Protein AF-A0A645JJC9-F1 (afdb_monomer_lite)

Radius of gyration: 18.52 Å; chains: 1; bounding box: 47×33×50 Å

Sequence (149 aa):
MDKIHGGILTLSLKGGEIHDISFEISNNKTNLSFDINDFGEIIVNIKTNTDVILSEFKQEIDMSDTKQIKALEDAAAAMLEQNIESVIKKVEMEYNSDIFGFGNMIYKKNPKLWAQLSPKWDMLFPALQVEVESKVTIINSVMIETRGE

pLDDT: mean 82.68, std 16.42, range [33.97, 97.81]

Organism: NCBI:txid1076179

Secondary structure (DSSP, 8-state):
-------EEEE-SSSSS---EEEEEEEEEEEEEEEE-TTS-EEEEEEEEEEEEEEEESS---TT-HHHHHHHHHHHHHHHHHHHHHHHHHHHHHT---TT-HHHHHHHH-HHHHHHHGGGHHHHGGG-EEEEEEEEEEPPTHHHHTT--

Structure (mmCIF, N/CA/C/O backbone):
data_AF-A0A645JJC9-F1
#
_entry.id   AF-A0A645JJC9-F1
#
loop_
_atom_site.group_PDB
_atom_site.id
_atom_site.type_symbol
_atom_site.label_atom_id
_atom_site.label_alt_id
_atom_site.label_comp_id
_atom_site.label_asym_id
_atom_site.label_entity_id
_atom_site.label_seq_id
_atom_site.pdbx_PDB_ins_code
_atom_site.Cartn_x
_atom_site.Cartn_y
_atom_site.Cartn_z
_atom_site.occupancy
_atom_site.B_iso_or_equiv
_atom_site.auth_seq_id
_atom_site.auth_comp_id
_atom_site.auth_asym_id
_atom_site.auth_atom_id
_atom_site.pdbx_PDB_model_num
ATOM 1 N N . MET A 1 1 ? 0.637 -9.189 8.200 1.00 51.38 1 MET A N 1
ATOM 2 C CA . MET A 1 1 ? 0.398 -9.126 6.752 1.00 51.38 1 MET A CA 1
ATOM 3 C C . MET A 1 1 ? 1.732 -8.950 6.018 1.00 51.38 1 MET A C 1
ATOM 5 O O . MET A 1 1 ? 1.867 -8.082 5.179 1.00 51.38 1 MET A O 1
ATOM 9 N N . ASP A 1 2 ? 2.734 -9.760 6.372 1.00 44.25 2 ASP A N 1
ATOM 10 C CA . ASP A 1 2 ? 4.125 -9.589 5.917 1.00 44.25 2 ASP A CA 1
ATOM 11 C C . ASP A 1 2 ? 4.686 -10.978 5.592 1.00 44.25 2 ASP A C 1
ATOM 13 O O . ASP A 1 2 ? 5.506 -11.536 6.317 1.00 44.25 2 ASP A O 1
ATOM 17 N N . LYS A 1 3 ? 4.045 -11.652 4.630 1.00 50.41 3 LYS A N 1
ATOM 18 C CA . LYS A 1 3 ? 4.359 -13.046 4.285 1.00 50.41 3 LYS A CA 1
ATOM 19 C C . LYS A 1 3 ? 4.269 -13.325 2.785 1.00 50.41 3 LYS A C 1
ATOM 21 O O . LYS A 1 3 ? 3.867 -14.419 2.403 1.00 50.41 3 LYS A O 1
ATOM 26 N N . ILE A 1 4 ? 4.668 -12.376 1.941 1.00 56.16 4 ILE A N 1
ATOM 27 C CA . ILE A 1 4 ? 4.993 -12.703 0.549 1.00 56.16 4 ILE A CA 1
ATOM 28 C C . ILE A 1 4 ? 6.471 -13.094 0.531 1.00 56.16 4 ILE A C 1
ATOM 30 O O . ILE A 1 4 ? 7.343 -12.243 0.648 1.00 56.16 4 ILE A O 1
ATOM 34 N N . HIS A 1 5 ? 6.733 -14.399 0.450 1.00 48.81 5 HIS A N 1
ATOM 35 C CA . HIS A 1 5 ? 8.089 -14.962 0.351 1.00 48.81 5 HIS A CA 1
ATOM 36 C C . HIS A 1 5 ? 8.452 -15.327 -1.101 1.00 48.81 5 HIS A C 1
ATOM 38 O O . HIS A 1 5 ? 9.483 -15.943 -1.337 1.00 48.81 5 HIS A O 1
ATOM 44 N N . GLY A 1 6 ? 7.573 -14.999 -2.054 1.00 59.38 6 GLY A N 1
ATOM 45 C CA . GLY A 1 6 ? 7.694 -15.317 -3.473 1.00 59.38 6 GLY A CA 1
ATOM 46 C C . GLY A 1 6 ? 6.376 -15.069 -4.211 1.00 59.38 6 GLY A C 1
ATOM 47 O O . GLY A 1 6 ? 5.323 -14.915 -3.587 1.00 59.38 6 GLY A O 1
ATOM 48 N N . GLY A 1 7 ? 6.435 -15.012 -5.539 1.00 72.56 7 GLY A N 1
ATOM 49 C CA . GLY A 1 7 ? 5.292 -14.750 -6.416 1.00 72.56 7 GLY A CA 1
ATOM 50 C C . GLY A 1 7 ? 5.738 -14.090 -7.717 1.00 72.56 7 GLY A C 1
ATOM 51 O O . GLY A 1 7 ? 6.820 -13.512 -7.769 1.00 72.56 7 GLY A O 1
ATOM 52 N N . ILE A 1 8 ? 4.917 -14.182 -8.762 1.00 72.75 8 ILE A N 1
ATOM 53 C CA . ILE A 1 8 ? 5.198 -13.538 -10.049 1.00 72.75 8 ILE A CA 1
ATOM 54 C C . ILE A 1 8 ? 4.308 -12.304 -10.178 1.00 72.75 8 ILE A C 1
ATOM 56 O O . ILE A 1 8 ? 3.081 -12.407 -10.165 1.00 72.75 8 ILE A O 1
ATOM 60 N N . LEU A 1 9 ? 4.934 -11.143 -10.315 1.00 76.38 9 LEU A N 1
ATOM 61 C CA . LEU A 1 9 ? 4.296 -9.890 -10.684 1.00 76.38 9 LEU A CA 1
ATOM 62 C C . LEU A 1 9 ? 4.403 -9.735 -12.206 1.00 76.38 9 LEU A C 1
ATOM 64 O O . LEU A 1 9 ? 5.496 -9.778 -12.761 1.00 76.38 9 LEU A O 1
ATOM 68 N N . THR A 1 10 ? 3.281 -9.574 -12.902 1.00 73.94 10 THR A N 1
ATOM 69 C CA . THR A 1 10 ? 3.262 -9.473 -14.369 1.00 73.94 10 THR A CA 1
ATOM 70 C C . THR A 1 10 ? 2.831 -8.082 -14.805 1.00 73.94 10 THR A C 1
ATOM 72 O O . THR A 1 10 ? 1.812 -7.580 -14.347 1.00 73.94 10 THR A O 1
ATOM 75 N N . LEU A 1 11 ? 3.608 -7.451 -15.686 1.00 72.69 11 LEU A N 1
ATOM 76 C CA . LEU A 1 11 ? 3.341 -6.106 -16.196 1.00 72.69 11 LEU A CA 1
ATOM 77 C C . LEU A 1 11 ? 2.925 -6.177 -17.671 1.00 72.69 11 LEU A C 1
ATOM 79 O O . LEU A 1 11 ? 3.593 -6.819 -18.485 1.00 72.69 11 LEU A O 1
ATOM 83 N N . SER A 1 12 ? 1.850 -5.469 -18.022 1.00 67.81 12 SER A N 1
ATOM 84 C CA . SER A 1 12 ? 1.400 -5.299 -19.411 1.00 67.81 12 SER A CA 1
ATOM 85 C C . SER A 1 12 ? 1.690 -3.869 -19.881 1.00 67.81 12 SER A C 1
ATOM 87 O O . SER A 1 12 ? 1.144 -2.916 -19.332 1.00 67.81 12 SER A O 1
ATOM 89 N N . LEU A 1 13 ? 2.555 -3.699 -20.889 1.00 59.56 13 LEU A N 1
ATOM 90 C CA . LEU A 1 13 ? 3.035 -2.378 -21.344 1.00 59.56 13 LEU A CA 1
ATOM 91 C C . LEU A 1 13 ? 2.171 -1.716 -22.434 1.00 59.56 13 LEU A C 1
ATOM 93 O O . LEU A 1 13 ? 2.398 -0.560 -22.793 1.00 59.56 13 LEU A O 1
ATOM 97 N N . LYS A 1 14 ? 1.171 -2.415 -22.975 1.00 52.38 14 LYS A N 1
ATOM 98 C CA . LYS A 1 14 ? 0.187 -1.875 -23.927 1.00 52.38 14 LYS A CA 1
ATOM 99 C C . LYS A 1 14 ? -1.191 -2.374 -23.514 1.00 52.38 14 LYS A C 1
ATOM 101 O O . LYS A 1 14 ? -1.292 -3.492 -23.034 1.00 52.38 14 LYS A O 1
ATOM 106 N N . GLY A 1 15 ? -2.233 -1.557 -23.687 1.00 46.53 15 GLY A N 1
ATOM 107 C CA . GLY A 1 15 ? -3.621 -1.834 -23.272 1.00 46.53 15 GLY A CA 1
ATOM 108 C C . GLY A 1 15 ? -4.319 -2.994 -24.003 1.00 46.53 15 GLY A C 1
ATOM 109 O O . GLY A 1 15 ? -5.420 -2.821 -24.513 1.00 46.53 15 GLY A O 1
ATOM 110 N N . GLY A 1 16 ? -3.678 -4.158 -24.079 1.00 40.50 16 GLY A N 1
ATOM 111 C CA . GLY A 1 16 ? -4.158 -5.414 -24.640 1.00 40.50 16 GLY A CA 1
ATOM 112 C C . GLY A 1 16 ? -3.333 -6.579 -24.080 1.00 40.50 16 GLY A C 1
ATOM 113 O O . GLY A 1 16 ? -2.150 -6.411 -23.800 1.00 40.50 16 GLY A O 1
ATOM 114 N N . GLU A 1 17 ? -3.986 -7.729 -23.896 1.00 47.53 17 GLU A N 1
ATOM 115 C CA . GLU A 1 17 ? -3.570 -8.921 -23.132 1.00 47.53 17 GLU A CA 1
ATOM 116 C C . GLU A 1 17 ? -2.238 -9.580 -23.543 1.00 47.53 17 GLU A C 1
ATOM 118 O O . GLU A 1 17 ? -2.196 -10.719 -24.012 1.00 47.53 17 GLU A O 1
ATOM 123 N N . ILE A 1 18 ? -1.114 -8.903 -23.317 1.00 48.62 18 ILE A N 1
ATOM 124 C CA . ILE A 1 18 ? 0.200 -9.535 -23.345 1.00 48.62 18 ILE A CA 1
ATOM 125 C C . ILE A 1 18 ? 0.995 -9.069 -22.124 1.00 48.62 18 ILE A C 1
ATOM 127 O O . ILE A 1 18 ? 1.446 -7.926 -22.050 1.00 48.62 18 ILE A O 1
ATOM 131 N N . HIS A 1 19 ? 1.171 -9.989 -21.170 1.00 56.91 19 HIS A N 1
ATOM 132 C CA . HIS A 1 19 ? 2.157 -9.877 -20.097 1.00 56.91 19 HIS A CA 1
ATOM 133 C C . HIS A 1 19 ? 3.547 -9.936 -20.741 1.00 56.91 19 HIS A C 1
ATOM 135 O O . HIS A 1 19 ? 4.103 -11.012 -20.951 1.00 56.91 19 HIS A O 1
ATOM 141 N N . ASP A 1 20 ? 4.059 -8.783 -21.166 1.00 70.12 20 ASP A N 1
ATOM 142 C CA . ASP A 1 20 ? 5.349 -8.705 -21.850 1.00 70.12 20 ASP A CA 1
ATOM 143 C C . ASP A 1 20 ? 6.510 -8.870 -20.872 1.00 70.12 20 ASP A C 1
ATOM 145 O O . ASP A 1 20 ? 7.595 -9.235 -21.316 1.00 70.12 20 ASP A O 1
ATOM 149 N N . ILE A 1 21 ? 6.275 -8.615 -19.575 1.00 79.12 21 ILE A N 1
ATOM 150 C CA . ILE A 1 21 ? 7.286 -8.666 -18.516 1.00 79.12 21 ILE A CA 1
ATOM 151 C C . ILE A 1 21 ? 6.775 -9.467 -17.324 1.00 79.12 21 ILE A C 1
ATOM 153 O O . ILE A 1 21 ? 5.705 -9.168 -16.783 1.00 79.12 21 ILE A O 1
ATOM 157 N N . SER A 1 22 ? 7.575 -10.423 -16.862 1.00 83.88 22 SER A N 1
ATOM 158 C CA . SER A 1 22 ? 7.365 -11.085 -15.578 1.00 83.88 22 SER A CA 1
ATOM 159 C C . SER A 1 22 ? 8.503 -10.781 -14.610 1.00 83.88 22 SER A C 1
ATOM 161 O O . SER A 1 22 ? 9.683 -10.920 -14.941 1.00 83.88 22 SER A O 1
ATOM 163 N N . PHE A 1 23 ? 8.124 -10.435 -13.390 1.00 87.00 23 PHE A N 1
ATOM 164 C CA . PHE A 1 23 ? 9.001 -10.159 -12.270 1.00 87.00 23 PHE A CA 1
ATOM 165 C C . PHE A 1 23 ? 8.795 -11.215 -11.185 1.00 87.00 23 PHE A C 1
ATOM 167 O O . PHE A 1 23 ? 7.683 -11.382 -10.689 1.00 87.00 23 PHE A O 1
ATOM 174 N N . GLU A 1 24 ? 9.850 -11.904 -10.777 1.00 88.19 24 GLU A N 1
ATOM 175 C CA . GLU A 1 24 ? 9.822 -12.764 -9.596 1.00 88.19 24 GLU A CA 1
ATOM 176 C C . GLU A 1 24 ? 10.091 -11.930 -8.341 1.00 88.19 24 GLU A C 1
ATOM 178 O O . GLU A 1 24 ? 11.090 -11.218 -8.253 1.00 88.19 24 GLU A O 1
ATOM 183 N N . ILE A 1 25 ? 9.200 -12.002 -7.353 1.00 89.44 25 ILE A N 1
ATOM 184 C CA . ILE A 1 25 ? 9.373 -11.316 -6.072 1.00 89.44 25 ILE A CA 1
ATOM 185 C C . ILE A 1 25 ? 10.448 -12.045 -5.270 1.00 89.44 25 ILE A C 1
ATOM 187 O O . ILE A 1 25 ? 10.242 -13.176 -4.835 1.00 89.44 25 ILE A O 1
ATOM 191 N N . SER A 1 26 ? 11.567 -11.367 -5.028 1.00 89.69 26 SER A N 1
ATOM 192 C CA . SER A 1 26 ? 12.653 -11.875 -4.187 1.00 89.69 26 SER A CA 1
ATOM 193 C C . SER A 1 26 ? 12.424 -11.537 -2.716 1.00 89.69 26 SER A C 1
ATOM 195 O O . SER A 1 26 ? 12.672 -12.355 -1.832 1.00 89.69 26 SER A O 1
ATOM 197 N N . ASN A 1 27 ? 11.931 -10.330 -2.440 1.00 90.12 27 ASN A N 1
ATOM 198 C CA . ASN A 1 27 ? 11.682 -9.863 -1.085 1.00 90.12 27 ASN A CA 1
ATOM 199 C C . ASN A 1 27 ? 10.553 -8.830 -1.088 1.00 90.12 27 ASN A C 1
ATOM 201 O O . ASN A 1 27 ? 10.430 -8.022 -2.004 1.00 90.12 27 ASN A O 1
ATOM 205 N N . ASN A 1 28 ? 9.735 -8.834 -0.042 1.00 90.00 28 ASN A N 1
ATOM 206 C CA . ASN A 1 28 ? 8.700 -7.834 0.163 1.00 90.00 28 ASN A CA 1
ATOM 207 C C . ASN A 1 28 ? 8.636 -7.472 1.645 1.00 90.00 28 ASN A C 1
ATOM 209 O O . ASN A 1 28 ? 8.654 -8.345 2.511 1.00 90.00 28 ASN A O 1
ATOM 213 N N . LYS A 1 29 ? 8.556 -6.173 1.922 1.00 92.44 29 LYS A N 1
ATOM 214 C CA . LYS A 1 29 ? 8.271 -5.640 3.251 1.00 92.44 29 LYS A CA 1
ATOM 215 C C . LYS A 1 29 ? 7.059 -4.739 3.174 1.00 92.44 29 LYS A C 1
ATOM 217 O O . LYS A 1 29 ? 7.068 -3.760 2.426 1.00 92.44 29 LYS A O 1
ATOM 222 N N . THR A 1 30 ? 6.063 -5.032 3.998 1.00 91.81 30 THR A N 1
ATOM 223 C CA . THR A 1 30 ? 4.857 -4.216 4.121 1.00 91.81 30 THR A CA 1
ATOM 224 C C . THR A 1 30 ? 4.805 -3.552 5.491 1.00 91.81 30 THR A C 1
ATOM 226 O O . THR A 1 30 ? 4.825 -4.212 6.529 1.00 91.81 30 THR A O 1
ATOM 229 N N . ASN A 1 31 ? 4.711 -2.224 5.504 1.00 93.06 31 ASN A N 1
ATOM 230 C CA . ASN A 1 31 ? 4.515 -1.435 6.712 1.00 93.06 31 ASN A CA 1
ATOM 231 C C . ASN A 1 31 ? 3.087 -0.894 6.751 1.00 93.06 31 ASN A C 1
ATOM 233 O O . ASN A 1 31 ? 2.640 -0.234 5.815 1.00 93.06 31 ASN A O 1
ATOM 237 N N . LEU A 1 32 ? 2.402 -1.164 7.860 1.00 93.81 32 LEU A N 1
ATOM 238 C CA . LEU A 1 32 ? 1.076 -0.643 8.150 1.00 93.81 32 LEU A CA 1
ATOM 239 C C . LEU A 1 32 ? 1.183 0.429 9.239 1.00 93.81 32 LEU A C 1
ATOM 241 O O . LEU A 1 32 ? 1.694 0.199 10.348 1.00 93.81 32 LEU A O 1
ATOM 245 N N . SER A 1 33 ? 0.662 1.612 8.941 1.00 95.56 33 SER A N 1
ATOM 246 C CA . SER A 1 33 ? 0.486 2.686 9.912 1.00 95.56 33 SER A CA 1
ATOM 247 C C . SER A 1 33 ? -0.878 3.338 9.774 1.00 95.56 33 SER A C 1
ATOM 249 O O . SER A 1 33 ? -1.663 3.009 8.894 1.00 95.56 33 SER A O 1
ATOM 251 N N . PHE A 1 34 ? -1.183 4.238 10.697 1.00 96.94 34 PHE A N 1
ATOM 252 C CA . PHE A 1 34 ? -2.319 5.124 10.558 1.00 96.94 34 PHE A CA 1
ATOM 253 C C . PHE A 1 34 ? -1.936 6.491 11.097 1.00 96.94 34 PHE A C 1
ATOM 255 O O . PHE A 1 34 ? -1.115 6.574 12.017 1.00 96.94 34 PHE A O 1
ATOM 262 N N . ASP A 1 35 ? -2.577 7.503 10.544 1.00 95.62 35 ASP A N 1
ATOM 263 C CA . ASP A 1 35 ? -2.556 8.875 11.018 1.00 95.62 35 ASP A CA 1
ATOM 264 C C . ASP A 1 35 ? -3.991 9.325 11.307 1.00 95.62 35 ASP A C 1
ATOM 266 O O . ASP A 1 35 ? -4.963 8.633 10.987 1.00 95.62 35 ASP A O 1
ATOM 270 N N . ILE A 1 36 ? -4.119 10.468 11.973 1.00 92.75 36 ILE A N 1
ATOM 271 C CA . ILE A 1 36 ? -5.402 11.126 12.209 1.00 92.75 36 ILE A CA 1
ATOM 272 C C . ILE A 1 36 ? -5.314 12.487 11.532 1.00 92.75 36 ILE A C 1
ATOM 274 O O . ILE A 1 36 ? -4.399 13.252 11.840 1.00 92.75 36 ILE A O 1
ATOM 278 N N . ASN A 1 37 ? -6.224 12.768 10.602 1.00 90.44 37 ASN A N 1
ATOM 279 C CA . ASN A 1 37 ? -6.250 14.049 9.902 1.00 90.44 37 ASN A CA 1
ATOM 280 C C . ASN A 1 37 ? -6.793 15.178 10.801 1.00 90.44 37 ASN A C 1
ATOM 282 O O . ASN A 1 37 ? -7.272 14.942 11.914 1.00 90.44 37 ASN A O 1
ATOM 286 N N . ASP A 1 38 ? -6.764 16.414 10.301 1.00 90.31 38 ASP A N 1
ATOM 287 C CA . ASP A 1 38 ? -7.234 17.596 11.041 1.00 90.31 38 ASP A CA 1
ATOM 288 C C . ASP A 1 38 ? -8.726 17.532 11.432 1.00 90.31 38 ASP A C 1
ATOM 290 O O . ASP A 1 38 ? -9.165 18.244 12.336 1.00 90.31 38 ASP A O 1
ATOM 294 N N . PHE A 1 39 ? -9.509 16.659 10.789 1.00 90.06 39 PHE A N 1
ATOM 295 C CA . PHE A 1 39 ? -10.929 16.428 11.068 1.00 90.06 39 PHE A CA 1
ATOM 296 C C . PHE A 1 39 ? -11.175 15.292 12.075 1.00 90.06 39 PHE A C 1
ATOM 298 O O . PHE A 1 39 ? -12.322 15.023 12.436 1.00 90.06 39 PHE A O 1
ATOM 305 N N . GLY A 1 40 ? -10.118 14.643 12.575 1.00 86.69 40 GLY A N 1
ATOM 306 C CA . GLY A 1 40 ? -10.219 13.527 13.515 1.00 86.69 40 GLY A CA 1
ATOM 307 C C . GLY A 1 40 ? -10.501 12.174 12.855 1.00 86.69 40 GLY A C 1
ATOM 308 O O . GLY A 1 40 ? -10.823 11.212 13.557 1.00 86.69 40 GLY A O 1
ATOM 309 N N . GLU A 1 41 ? -10.393 12.083 11.530 1.00 90.25 41 GLU A N 1
ATOM 310 C CA . GLU A 1 41 ? -10.620 10.855 10.771 1.00 90.25 41 GLU A CA 1
ATOM 311 C C . GLU A 1 41 ? -9.328 10.049 10.652 1.00 90.25 41 GLU A C 1
ATOM 313 O O . GLU A 1 41 ? -8.228 10.598 10.583 1.00 90.25 41 GLU A O 1
ATOM 318 N N . ILE A 1 42 ? -9.466 8.725 10.638 1.00 93.81 42 ILE A N 1
ATOM 319 C CA . ILE A 1 42 ? -8.332 7.805 10.574 1.00 93.81 42 ILE A CA 1
ATOM 320 C C . ILE A 1 42 ? -7.974 7.571 9.115 1.00 93.81 42 ILE A C 1
ATOM 322 O O . ILE A 1 42 ? -8.815 7.116 8.341 1.00 93.81 42 ILE A O 1
ATOM 326 N N . ILE A 1 43 ? -6.709 7.811 8.786 1.00 96.12 43 ILE A N 1
ATOM 327 C CA . ILE A 1 43 ? -6.119 7.467 7.494 1.00 96.12 43 ILE A CA 1
ATOM 328 C C . ILE A 1 43 ? -5.198 6.277 7.721 1.00 96.12 43 ILE A C 1
ATOM 330 O O . ILE A 1 43 ? -4.226 6.372 8.471 1.00 96.12 43 ILE A O 1
ATOM 334 N N . VAL A 1 44 ? -5.510 5.138 7.111 1.00 96.38 44 VAL A N 1
ATOM 335 C CA . VAL A 1 44 ? -4.632 3.966 7.116 1.00 96.38 44 VAL A CA 1
ATOM 336 C C . VAL A 1 44 ? -3.613 4.126 5.998 1.00 96.38 44 VAL A C 1
ATOM 338 O O . VAL A 1 44 ? -3.972 4.386 4.860 1.00 96.38 44 VAL A O 1
ATOM 341 N N . ASN A 1 45 ? -2.342 3.918 6.317 1.00 97.44 45 ASN A N 1
ATOM 342 C CA . ASN A 1 45 ? -1.248 3.981 5.363 1.00 97.44 45 ASN A CA 1
ATOM 343 C C . ASN A 1 45 ? -0.653 2.588 5.170 1.00 97.44 45 ASN A C 1
ATOM 345 O O . ASN A 1 45 ? -0.251 1.932 6.141 1.00 97.44 45 ASN A O 1
ATOM 349 N N . ILE A 1 46 ? -0.539 2.167 3.916 1.00 96.31 46 ILE A N 1
ATOM 350 C CA . ILE A 1 46 ? 0.087 0.913 3.512 1.00 96.31 46 ILE A CA 1
ATOM 351 C C . ILE A 1 46 ? 1.294 1.253 2.656 1.00 96.31 46 ILE A C 1
ATOM 353 O O . ILE A 1 46 ? 1.151 1.762 1.550 1.00 96.31 46 ILE A O 1
ATOM 357 N N . LYS A 1 47 ? 2.490 0.946 3.160 1.00 96.94 47 LYS A N 1
ATOM 358 C CA . LYS A 1 47 ? 3.731 1.142 2.409 1.00 96.94 47 LYS A CA 1
ATOM 359 C C . LYS A 1 47 ? 4.364 -0.190 2.068 1.00 96.94 47 LYS A C 1
ATOM 361 O O . LYS A 1 47 ? 4.689 -0.955 2.980 1.00 96.94 47 LYS A O 1
ATOM 366 N N . THR A 1 48 ? 4.583 -0.451 0.786 1.00 95.69 48 THR A N 1
ATOM 367 C CA . THR A 1 48 ? 5.269 -1.664 0.330 1.00 95.69 48 THR A CA 1
ATOM 368 C C . THR A 1 48 ? 6.648 -1.335 -0.230 1.00 95.69 48 THR A C 1
ATOM 370 O O . THR A 1 48 ? 6.837 -0.350 -0.936 1.00 95.69 48 THR A O 1
ATOM 373 N N . ASN A 1 49 ? 7.635 -2.165 0.101 1.00 95.75 49 ASN A N 1
ATOM 374 C CA . ASN A 1 49 ? 8.937 -2.180 -0.558 1.00 95.75 49 ASN A CA 1
ATOM 375 C C . ASN A 1 49 ? 9.165 -3.587 -1.101 1.00 95.75 49 ASN A C 1
ATOM 377 O O . ASN A 1 49 ? 9.277 -4.530 -0.314 1.00 95.75 49 ASN A O 1
ATOM 381 N N . THR A 1 50 ? 9.211 -3.718 -2.422 1.00 93.69 50 THR A N 1
ATOM 382 C CA . THR A 1 50 ? 9.291 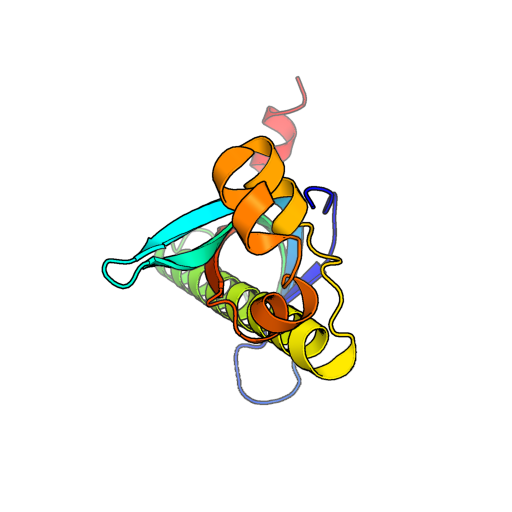-5.005 -3.115 1.00 93.69 50 THR A CA 1
ATOM 383 C C . THR A 1 50 ? 10.536 -5.050 -3.986 1.00 93.69 50 THR A C 1
ATOM 385 O O . THR A 1 50 ? 10.689 -4.239 -4.896 1.00 93.69 50 THR A O 1
ATOM 388 N N . ASP A 1 51 ? 11.406 -6.014 -3.721 1.00 93.12 51 ASP A N 1
ATOM 389 C CA . ASP A 1 51 ? 12.553 -6.317 -4.566 1.00 93.12 51 ASP A CA 1
ATOM 390 C C . ASP A 1 51 ? 12.154 -7.430 -5.539 1.00 93.12 51 ASP A C 1
ATOM 392 O O . ASP A 1 51 ? 11.626 -8.470 -5.124 1.00 93.12 51 ASP A O 1
ATOM 396 N N . VAL A 1 52 ? 12.407 -7.215 -6.828 1.00 91.06 52 VAL A N 1
ATOM 397 C CA . VAL A 1 52 ? 12.029 -8.151 -7.888 1.00 91.06 52 VAL A CA 1
ATOM 398 C C . VAL A 1 52 ? 13.186 -8.490 -8.816 1.00 91.06 52 VAL A C 1
ATOM 400 O O . VAL A 1 52 ? 14.075 -7.675 -9.044 1.00 91.06 52 VAL A O 1
ATOM 403 N N . ILE A 1 53 ? 13.144 -9.684 -9.391 1.00 88.50 53 ILE A N 1
ATOM 404 C CA . ILE A 1 53 ? 14.072 -10.160 -10.415 1.00 88.50 53 ILE A CA 1
ATOM 405 C C . ILE A 1 53 ? 13.317 -10.192 -11.736 1.00 88.50 53 ILE A C 1
ATOM 407 O O . ILE A 1 53 ? 12.204 -10.707 -11.807 1.00 88.50 53 ILE A O 1
ATOM 411 N N . LEU A 1 54 ? 13.915 -9.652 -12.792 1.00 84.06 54 LEU A N 1
ATOM 412 C CA . LEU A 1 54 ? 13.369 -9.780 -14.138 1.00 84.06 54 LEU A CA 1
ATOM 413 C C . LEU A 1 54 ? 13.532 -11.234 -14.618 1.00 84.06 54 LEU A C 1
ATOM 415 O O . LEU A 1 54 ? 14.663 -11.693 -14.768 1.00 84.06 54 LEU A O 1
ATOM 419 N N . SER A 1 55 ? 12.425 -11.948 -14.846 1.00 71.56 55 SER A N 1
ATOM 420 C CA . SER A 1 55 ? 12.450 -13.375 -15.219 1.00 71.56 55 SER A CA 1
ATOM 421 C C . SER A 1 55 ? 12.275 -13.593 -16.724 1.00 71.56 55 SER A C 1
ATOM 423 O O . SER A 1 55 ? 13.098 -14.259 -17.345 1.00 71.56 55 SER A O 1
ATOM 425 N N . GLU A 1 56 ? 11.235 -13.012 -17.330 1.00 65.81 56 GLU A N 1
ATOM 426 C CA . GLU A 1 56 ? 10.941 -13.135 -18.763 1.00 65.81 56 GLU A CA 1
ATOM 427 C C . GLU A 1 56 ? 10.590 -11.766 -19.346 1.00 65.81 56 GLU A C 1
ATOM 429 O O . GLU A 1 56 ? 9.827 -10.994 -18.756 1.00 65.81 56 GLU A O 1
ATOM 434 N N . PHE A 1 57 ? 11.142 -11.474 -20.524 1.00 69.94 57 PHE A N 1
ATOM 435 C CA . PHE A 1 57 ? 10.786 -10.306 -21.319 1.00 69.94 57 PHE A CA 1
ATOM 436 C C . PHE A 1 57 ? 10.890 -10.632 -22.814 1.00 69.94 57 PHE A C 1
ATOM 438 O O . PHE A 1 57 ? 11.814 -11.320 -23.244 1.00 69.94 57 PHE A O 1
ATOM 445 N N . LYS A 1 58 ? 9.929 -10.166 -23.623 1.00 57.53 58 LYS A N 1
ATOM 446 C CA . LYS A 1 58 ? 9.857 -10.502 -25.063 1.00 57.53 58 LYS A CA 1
ATOM 447 C C . LYS A 1 58 ? 10.806 -9.710 -25.971 1.00 57.53 58 LYS A C 1
ATOM 449 O O . LYS A 1 58 ? 10.958 -10.079 -27.133 1.00 57.53 58 LYS A O 1
ATOM 454 N N . GLN A 1 59 ? 11.397 -8.616 -25.496 1.00 61.47 59 GLN A N 1
ATOM 455 C CA . GLN A 1 59 ? 12.379 -7.814 -26.244 1.00 61.47 59 GLN A CA 1
ATOM 456 C C . GLN A 1 59 ? 13.699 -7.756 -25.455 1.00 61.47 59 GLN A C 1
ATOM 458 O O . GLN A 1 59 ? 13.788 -8.318 -24.374 1.00 61.47 59 GLN A O 1
ATOM 463 N N . GLU A 1 60 ? 14.757 -7.139 -25.972 1.00 61.66 60 GLU A N 1
ATOM 464 C CA . GLU A 1 60 ? 15.965 -6.906 -25.168 1.00 61.66 60 GLU A CA 1
ATOM 465 C C . GLU A 1 60 ? 15.718 -5.685 -24.258 1.00 61.66 60 GLU A C 1
ATOM 467 O O . GLU A 1 60 ? 15.491 -4.582 -24.755 1.00 61.66 60 GLU A O 1
ATOM 472 N N . ILE A 1 61 ? 15.696 -5.872 -22.929 1.00 68.50 61 ILE A N 1
ATOM 473 C CA . ILE A 1 61 ? 15.846 -4.760 -21.970 1.00 68.50 61 ILE A CA 1
ATOM 474 C C . ILE A 1 61 ? 17.336 -4.542 -21.772 1.00 68.50 61 ILE A C 1
ATOM 476 O O . ILE A 1 61 ? 18.056 -5.468 -21.389 1.00 68.50 61 ILE A O 1
ATOM 480 N N . ASP A 1 62 ? 17.788 -3.311 -21.989 1.00 72.81 62 ASP A N 1
ATOM 481 C CA . ASP A 1 62 ? 19.135 -2.922 -21.608 1.00 72.81 62 ASP A CA 1
ATOM 482 C C . ASP A 1 62 ? 19.145 -2.638 -20.102 1.00 72.81 62 ASP A C 1
ATOM 484 O O . ASP A 1 62 ? 18.763 -1.564 -19.640 1.00 72.81 62 ASP A O 1
ATOM 488 N N . MET A 1 63 ? 19.601 -3.617 -19.318 1.00 76.19 63 MET A N 1
ATOM 489 C CA . MET A 1 63 ? 19.716 -3.488 -17.860 1.00 76.19 63 MET A CA 1
ATOM 490 C C . MET A 1 63 ? 20.720 -2.403 -17.424 1.00 76.19 63 MET A C 1
ATOM 492 O O . MET A 1 63 ? 20.777 -2.069 -16.241 1.00 76.19 63 MET A O 1
ATOM 496 N N . SER A 1 64 ? 21.516 -1.848 -18.349 1.00 78.38 64 SER A N 1
ATOM 497 C CA . SER A 1 64 ? 22.391 -0.698 -18.099 1.00 78.38 64 SER A CA 1
ATOM 498 C C . SER A 1 64 ? 21.697 0.654 -18.314 1.00 78.38 64 SER A C 1
ATOM 500 O O . SER A 1 64 ? 22.170 1.673 -17.795 1.00 78.38 64 SER A O 1
ATOM 502 N N . ASP A 1 65 ? 20.541 0.686 -18.991 1.00 85.06 65 ASP A N 1
ATOM 503 C CA . ASP A 1 65 ? 19.735 1.896 -19.136 1.00 85.06 65 ASP A CA 1
ATOM 504 C C . ASP A 1 65 ? 18.916 2.162 -17.864 1.00 85.06 65 ASP A C 1
ATOM 506 O O . ASP A 1 65 ? 17.775 1.730 -17.683 1.00 85.06 65 ASP A O 1
ATOM 510 N N . THR A 1 66 ? 19.504 2.959 -16.974 1.00 86.06 66 THR A N 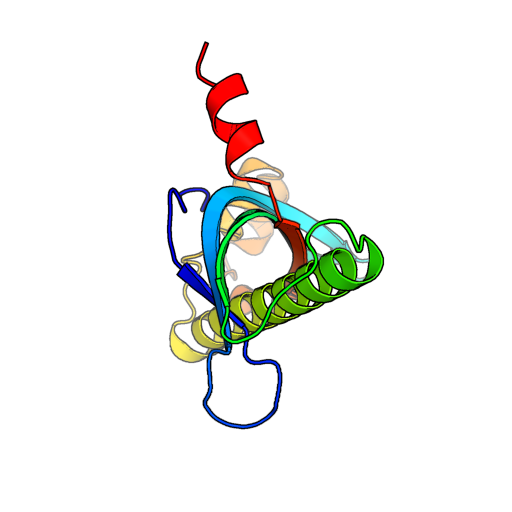1
ATOM 511 C CA . THR A 1 66 ? 18.874 3.366 -15.709 1.00 86.06 66 THR A CA 1
ATOM 512 C C . THR A 1 66 ? 17.527 4.075 -15.878 1.00 86.06 66 THR A C 1
ATOM 514 O O . THR A 1 66 ? 16.691 3.996 -14.978 1.00 86.06 66 THR A O 1
ATOM 517 N N . LYS A 1 67 ? 17.270 4.746 -17.012 1.00 87.88 67 LYS A N 1
ATOM 518 C CA . LYS A 1 67 ? 15.968 5.379 -17.268 1.00 87.88 67 LYS A CA 1
ATOM 519 C C . LYS A 1 67 ? 14.921 4.339 -17.635 1.00 87.88 67 LYS A C 1
ATOM 521 O O . LYS A 1 67 ? 13.793 4.438 -17.157 1.00 87.88 67 LYS A O 1
ATOM 526 N N . GLN A 1 68 ? 15.293 3.352 -18.451 1.00 84.75 68 GLN A N 1
ATOM 527 C CA . GLN A 1 68 ? 14.408 2.242 -18.801 1.00 84.75 68 GLN A CA 1
ATOM 528 C C . GLN A 1 68 ? 14.032 1.437 -17.552 1.00 84.75 68 GLN A C 1
ATOM 530 O O . GLN A 1 68 ? 12.849 1.198 -17.318 1.00 84.75 68 GLN A O 1
ATOM 535 N N . ILE A 1 69 ? 15.012 1.100 -16.708 1.00 87.56 69 ILE A N 1
ATOM 536 C CA . ILE A 1 69 ? 14.772 0.381 -15.449 1.00 87.56 69 ILE A CA 1
ATOM 537 C C . ILE A 1 69 ? 13.873 1.179 -14.512 1.00 87.56 69 ILE A C 1
ATOM 539 O O . ILE A 1 69 ? 12.893 0.638 -14.005 1.00 87.56 69 ILE A O 1
ATOM 543 N N . LYS A 1 70 ? 14.134 2.479 -14.346 1.00 90.00 70 LYS A N 1
ATOM 544 C CA . LYS A 1 70 ? 13.304 3.317 -13.481 1.00 90.00 70 LYS A CA 1
ATOM 545 C C . LYS A 1 70 ? 11.850 3.385 -13.960 1.00 90.00 70 LYS A C 1
ATOM 547 O O . LYS A 1 70 ? 10.935 3.282 -13.150 1.00 90.00 70 LYS A O 1
ATOM 552 N N . ALA A 1 71 ? 11.628 3.491 -15.270 1.00 89.06 71 ALA A N 1
ATOM 553 C CA . ALA A 1 71 ? 10.280 3.480 -15.836 1.00 89.06 71 ALA A CA 1
ATOM 554 C C . ALA A 1 71 ? 9.546 2.148 -15.589 1.00 89.06 71 ALA A C 1
ATOM 556 O O . ALA A 1 71 ? 8.339 2.151 -15.353 1.00 89.06 71 ALA A O 1
ATOM 557 N N . LEU A 1 72 ? 10.261 1.018 -15.616 1.00 87.75 72 LEU A N 1
ATOM 558 C CA . LEU A 1 72 ? 9.697 -0.296 -15.296 1.00 87.75 72 LEU A CA 1
ATOM 559 C C . LEU A 1 72 ? 9.352 -0.437 -13.813 1.00 87.75 72 LEU A C 1
ATOM 561 O O . LEU A 1 72 ? 8.274 -0.932 -13.488 1.00 87.75 72 LEU A O 1
ATOM 565 N N . GLU A 1 73 ? 10.237 0.017 -12.926 1.00 92.69 73 GLU A N 1
ATOM 566 C CA . GLU A 1 73 ? 9.989 0.059 -11.482 1.00 92.69 73 GLU A CA 1
ATOM 567 C C . GLU A 1 73 ? 8.751 0.894 -11.150 1.00 92.69 73 GLU A C 1
ATOM 569 O O . GLU A 1 73 ? 7.883 0.434 -10.411 1.00 92.69 73 GLU A O 1
ATOM 574 N N . ASP A 1 74 ? 8.638 2.090 -11.733 1.00 93.81 74 ASP A N 1
ATOM 575 C CA . ASP A 1 74 ? 7.511 2.993 -11.493 1.00 93.81 74 ASP A CA 1
ATOM 576 C C . ASP A 1 74 ? 6.197 2.411 -12.043 1.00 93.81 74 ASP A C 1
ATOM 578 O O . ASP A 1 74 ? 5.159 2.483 -11.385 1.00 93.81 74 ASP A O 1
ATOM 582 N N . ALA A 1 75 ? 6.234 1.761 -13.212 1.00 91.12 75 ALA A N 1
ATOM 583 C CA . ALA A 1 75 ? 5.066 1.079 -13.767 1.00 91.12 75 ALA A CA 1
ATOM 584 C C . ALA A 1 75 ? 4.625 -0.117 -12.903 1.00 91.12 75 ALA A C 1
ATOM 586 O O . ALA A 1 75 ? 3.431 -0.298 -12.654 1.00 91.12 75 ALA A O 1
ATOM 587 N N . ALA A 1 76 ? 5.576 -0.920 -12.417 1.00 91.06 76 ALA A N 1
ATOM 588 C CA . ALA A 1 76 ? 5.299 -2.043 -11.526 1.00 91.06 76 ALA A CA 1
ATOM 589 C C . ALA A 1 76 ? 4.764 -1.578 -10.162 1.00 91.06 76 ALA A C 1
ATOM 591 O O . ALA A 1 76 ? 3.845 -2.198 -9.626 1.00 91.06 76 ALA A O 1
ATOM 592 N N . ALA A 1 77 ? 5.298 -0.476 -9.626 1.00 94.62 77 ALA A N 1
ATOM 593 C CA . ALA A 1 77 ? 4.825 0.148 -8.395 1.00 94.62 77 ALA A CA 1
ATOM 594 C C . ALA A 1 77 ? 3.379 0.640 -8.525 1.00 94.62 77 ALA A C 1
ATOM 596 O O . ALA A 1 77 ? 2.537 0.230 -7.731 1.00 94.62 77 ALA A O 1
ATOM 597 N N . ALA A 1 78 ? 3.069 1.417 -9.567 1.00 93.94 78 ALA A N 1
ATOM 598 C CA . ALA A 1 78 ? 1.719 1.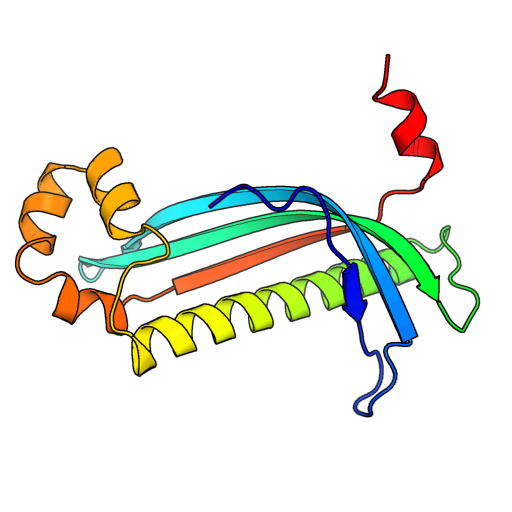929 -9.802 1.00 93.94 78 ALA A CA 1
ATOM 599 C C . ALA A 1 78 ? 0.690 0.798 -9.979 1.00 93.94 78 ALA A C 1
ATOM 601 O O . ALA A 1 78 ? -0.419 0.855 -9.450 1.00 93.94 78 ALA A O 1
ATOM 602 N N . MET A 1 79 ? 1.062 -0.270 -10.689 1.00 90.88 79 MET A N 1
ATOM 603 C CA . MET A 1 79 ? 0.205 -1.447 -10.828 1.00 90.88 79 MET A CA 1
ATOM 604 C C . MET A 1 79 ? -0.018 -2.158 -9.484 1.00 90.88 79 MET A C 1
ATOM 606 O O . MET A 1 79 ? -1.131 -2.597 -9.191 1.00 90.88 79 MET A O 1
ATOM 610 N N . LEU A 1 80 ? 1.025 -2.286 -8.657 1.00 91.69 80 LEU A N 1
ATOM 611 C CA . LEU A 1 80 ? 0.912 -2.897 -7.334 1.00 91.69 80 LEU A CA 1
ATOM 612 C C . LEU A 1 80 ? 0.010 -2.068 -6.407 1.00 91.69 80 LEU A C 1
ATOM 614 O O . LEU A 1 80 ? -0.840 -2.650 -5.735 1.00 91.69 80 LEU A O 1
ATOM 618 N N . GLU A 1 81 ? 0.137 -0.738 -6.422 1.00 94.94 81 GLU A N 1
ATOM 619 C CA . GLU A 1 81 ? -0.752 0.182 -5.696 1.00 94.94 81 GLU A CA 1
ATOM 620 C C . GLU A 1 81 ? -2.211 -0.042 -6.091 1.00 94.94 81 GLU A C 1
ATOM 622 O O . GLU A 1 81 ? -3.038 -0.367 -5.239 1.00 94.94 81 GLU A O 1
ATOM 627 N N . GLN A 1 82 ? -2.511 0.012 -7.392 1.00 92.88 82 GLN A N 1
ATOM 628 C CA . GLN A 1 82 ? -3.867 -0.188 -7.911 1.00 92.88 82 GLN A CA 1
ATOM 629 C C . GLN A 1 82 ? -4.455 -1.551 -7.529 1.00 92.88 82 GLN A C 1
ATOM 631 O O . GLN A 1 82 ? -5.639 -1.650 -7.190 1.00 92.88 82 GLN A O 1
ATOM 636 N N . ASN A 1 83 ? -3.644 -2.609 -7.563 1.00 91.00 83 ASN A N 1
ATOM 637 C CA . ASN A 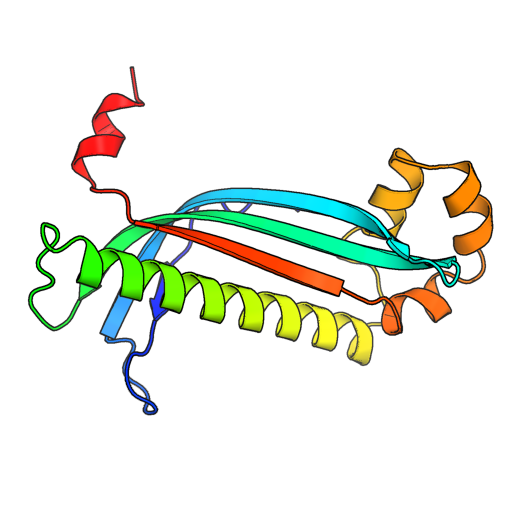1 83 ? -4.077 -3.950 -7.180 1.00 91.00 83 ASN A CA 1
ATOM 638 C C . ASN A 1 83 ? -4.396 -4.039 -5.683 1.00 91.00 83 ASN A C 1
ATOM 640 O O . ASN A 1 83 ? -5.432 -4.596 -5.313 1.00 91.00 83 ASN A O 1
ATOM 644 N N . ILE A 1 84 ? -3.538 -3.480 -4.824 1.00 92.50 84 ILE A N 1
ATOM 645 C CA . ILE A 1 84 ? -3.759 -3.446 -3.373 1.00 92.50 84 ILE A CA 1
ATOM 646 C C . ILE A 1 84 ? -5.029 -2.648 -3.057 1.00 92.50 84 ILE A C 1
ATOM 648 O O . ILE A 1 84 ? -5.903 -3.158 -2.356 1.00 92.50 84 ILE A O 1
ATOM 652 N N . GLU A 1 85 ? -5.179 -1.449 -3.625 1.00 93.75 85 GLU A N 1
ATOM 653 C CA . GLU A 1 85 ? -6.378 -0.621 -3.456 1.00 93.75 85 GLU A CA 1
ATOM 654 C C . GLU A 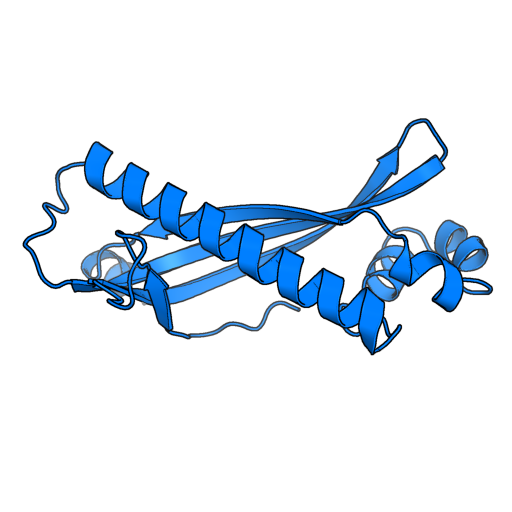1 85 ? -7.652 -1.349 -3.898 1.00 93.75 85 GLU A C 1
ATOM 656 O O . GLU A 1 85 ? -8.675 -1.298 -3.214 1.00 93.75 85 GLU A O 1
ATOM 661 N N . SER A 1 86 ? -7.599 -2.056 -5.029 1.00 91.56 86 SER A N 1
ATOM 662 C CA . SER A 1 86 ? -8.747 -2.796 -5.560 1.00 91.56 86 SER A CA 1
ATOM 663 C C . SER A 1 86 ? -9.162 -3.944 -4.641 1.00 91.56 86 SER A C 1
ATOM 665 O O . SER A 1 86 ? -10.354 -4.149 -4.406 1.00 91.56 86 SER A O 1
ATOM 667 N N . VAL A 1 87 ? -8.193 -4.681 -4.088 1.00 91.62 87 VAL A N 1
ATOM 668 C CA . VAL A 1 87 ? -8.464 -5.751 -3.117 1.00 91.62 87 VAL A CA 1
ATOM 669 C C . VAL A 1 87 ? -9.066 -5.181 -1.835 1.00 91.62 87 VAL A C 1
ATOM 671 O O . VAL A 1 87 ? -10.029 -5.749 -1.322 1.00 91.62 87 VAL A O 1
ATOM 674 N N . ILE A 1 88 ? -8.548 -4.057 -1.341 1.00 91.38 88 ILE A N 1
ATOM 675 C CA . ILE A 1 88 ? -9.061 -3.404 -0.131 1.00 91.38 88 ILE A CA 1
ATOM 676 C C . ILE A 1 88 ? -10.504 -2.955 -0.333 1.00 91.38 88 ILE A C 1
ATOM 678 O O . ILE A 1 88 ? -11.373 -3.392 0.419 1.00 91.38 88 ILE A O 1
ATOM 682 N N . LYS A 1 89 ? -10.784 -2.217 -1.413 1.00 90.12 89 LYS A N 1
ATOM 683 C CA . LYS A 1 89 ? -12.144 -1.774 -1.754 1.00 90.12 89 LYS A CA 1
ATOM 684 C C . LYS A 1 89 ? -13.112 -2.943 -1.888 1.00 90.12 89 LYS A C 1
ATOM 686 O O . LYS A 1 89 ? -14.241 -2.876 -1.411 1.00 90.12 89 LYS A O 1
ATOM 691 N N . LYS A 1 90 ? -12.676 -4.042 -2.512 1.00 90.12 90 LYS A N 1
ATOM 692 C CA . LYS A 1 90 ? -13.496 -5.252 -2.631 1.00 90.12 90 LYS A CA 1
ATOM 693 C C . LYS A 1 90 ? -13.836 -5.836 -1.259 1.00 90.12 90 LYS A C 1
ATOM 695 O O . LYS A 1 90 ? -14.983 -6.196 -1.016 1.00 90.12 90 LYS A O 1
ATOM 700 N N . VAL A 1 91 ? -12.859 -5.918 -0.358 1.00 88.62 91 VAL A N 1
ATOM 701 C CA . VAL A 1 91 ? -13.058 -6.439 1.001 1.00 88.62 91 VAL A CA 1
ATOM 702 C C . VAL A 1 91 ? -13.981 -5.544 1.828 1.00 88.62 91 VAL A C 1
ATOM 704 O O . VAL A 1 91 ? -14.890 -6.056 2.485 1.00 88.62 91 VAL A O 1
ATOM 707 N N . GLU A 1 92 ? -13.787 -4.228 1.754 1.00 85.69 92 GLU A N 1
ATOM 708 C CA . GLU A 1 92 ? -14.630 -3.224 2.410 1.00 85.69 92 GLU A CA 1
ATOM 709 C C . GLU A 1 92 ? -16.090 -3.317 1.949 1.00 85.69 92 GLU A C 1
ATOM 711 O O . GLU A 1 92 ? -16.994 -3.331 2.783 1.00 85.69 92 GLU A O 1
ATOM 716 N N . MET A 1 93 ? -16.325 -3.443 0.637 1.00 84.19 93 MET A N 1
ATOM 717 C CA . MET A 1 93 ? -17.672 -3.469 0.056 1.00 84.19 93 MET A CA 1
ATOM 718 C C . MET A 1 93 ? -18.388 -4.818 0.198 1.00 84.19 93 MET A C 1
ATOM 720 O O . MET A 1 93 ? -19.593 -4.844 0.442 1.00 84.19 93 MET A O 1
ATOM 724 N N . GLU A 1 94 ? -17.685 -5.937 0.003 1.00 85.44 94 GLU A N 1
ATOM 725 C CA . GLU A 1 94 ? -18.324 -7.258 -0.099 1.00 85.44 94 GLU A CA 1
ATOM 726 C C . GLU A 1 94 ? -18.362 -8.026 1.229 1.00 85.44 94 GLU A C 1
ATOM 728 O O . GLU A 1 94 ? -19.293 -8.801 1.451 1.00 85.44 94 GLU A O 1
ATOM 733 N N . TYR A 1 95 ? -17.370 -7.845 2.109 1.00 78.00 95 TYR A N 1
ATOM 734 C CA . TYR A 1 95 ? -17.185 -8.726 3.273 1.00 78.00 95 TYR A CA 1
ATOM 735 C C . TYR A 1 95 ? -17.336 -8.016 4.618 1.00 78.00 95 TYR A C 1
ATOM 737 O O . TYR A 1 95 ? -17.517 -8.705 5.621 1.00 78.00 95 TYR A O 1
ATOM 745 N N . ASN A 1 96 ? -17.254 -6.677 4.651 1.00 79.38 96 ASN A N 1
ATOM 746 C CA . ASN A 1 96 ? -17.290 -5.847 5.863 1.00 79.38 96 ASN A CA 1
ATOM 747 C C . ASN A 1 96 ? -16.510 -6.463 7.045 1.00 79.38 96 ASN A C 1
ATOM 749 O O . ASN A 1 96 ? -17.003 -6.577 8.167 1.00 79.38 96 ASN A O 1
ATOM 753 N N . SER A 1 97 ? -15.308 -6.963 6.759 1.00 82.06 97 SER A N 1
ATOM 754 C CA . SER A 1 97 ? -14.493 -7.692 7.724 1.00 82.06 97 SER A CA 1
ATOM 755 C C . SER A 1 97 ? -13.053 -7.215 7.643 1.00 82.06 97 SER A C 1
ATOM 757 O O . SER A 1 97 ? -12.441 -7.237 6.574 1.00 82.06 97 SER A O 1
ATOM 759 N N . ASP A 1 98 ? -12.498 -6.815 8.788 1.00 85.12 98 ASP A N 1
ATOM 760 C CA . ASP A 1 98 ? -11.110 -6.369 8.918 1.00 85.12 98 ASP A CA 1
ATOM 761 C C . ASP A 1 98 ? -10.132 -7.557 8.901 1.00 85.12 98 ASP A C 1
ATOM 763 O O . ASP A 1 98 ? -9.475 -7.896 9.888 1.00 85.12 98 ASP A O 1
ATOM 767 N N . ILE A 1 99 ? -10.029 -8.209 7.743 1.00 87.19 99 ILE A N 1
ATOM 768 C CA . ILE A 1 99 ? -9.075 -9.303 7.504 1.00 87.19 99 ILE A CA 1
ATOM 769 C C . ILE A 1 99 ? -7.633 -8.793 7.375 1.00 87.19 99 ILE A C 1
ATOM 771 O O . ILE A 1 99 ? -6.677 -9.570 7.424 1.00 87.19 99 ILE A O 1
ATOM 775 N N . PHE A 1 100 ? -7.476 -7.480 7.202 1.00 89.62 100 PHE A N 1
ATOM 776 C CA . PHE A 1 100 ? -6.194 -6.814 7.047 1.00 89.62 100 PHE A CA 1
ATOM 777 C C . PHE A 1 100 ? -5.525 -6.510 8.396 1.00 89.62 100 PHE A C 1
ATOM 779 O O . PHE A 1 100 ? -4.297 -6.417 8.489 1.00 89.62 100 PHE A O 1
ATOM 786 N N . GLY A 1 101 ? -6.316 -6.444 9.468 1.00 91.00 101 GLY A N 1
ATOM 787 C CA . GLY A 1 101 ? -5.854 -6.224 10.830 1.00 91.00 101 GLY A CA 1
ATOM 788 C C . GLY A 1 101 ? -5.609 -4.752 11.156 1.00 91.00 101 GLY A C 1
ATOM 789 O O . GLY A 1 101 ? -4.763 -4.462 12.009 1.00 91.00 101 GLY A O 1
ATOM 790 N N . PHE A 1 102 ? -6.322 -3.828 10.509 1.00 94.69 102 PHE A N 1
ATOM 791 C CA . PHE A 1 102 ? -6.220 -2.389 10.767 1.00 94.69 102 PHE A CA 1
ATOM 792 C C . PHE A 1 102 ? -6.643 -2.043 12.198 1.00 94.69 102 PHE A C 1
ATOM 794 O O . PHE A 1 102 ? -5.936 -1.319 12.899 1.00 94.69 102 PHE A O 1
ATOM 801 N N . GLY A 1 103 ? -7.723 -2.640 12.692 1.00 93.44 103 GLY A N 1
ATOM 802 C CA . GLY A 1 103 ? -8.186 -2.474 14.064 1.00 93.44 103 GLY A CA 1
ATOM 803 C C . GLY A 1 103 ? -7.174 -3.003 15.076 1.00 93.44 103 GLY A C 1
ATOM 804 O O . GLY A 1 103 ? -6.862 -2.338 16.062 1.00 93.44 103 GLY A O 1
ATOM 805 N N . ASN A 1 104 ? -6.552 -4.151 14.792 1.00 94.31 104 ASN A N 1
ATOM 806 C CA . ASN A 1 104 ? -5.474 -4.691 15.625 1.00 94.31 104 ASN A CA 1
ATOM 807 C C . ASN A 1 104 ? -4.223 -3.793 15.615 1.00 94.31 104 ASN A C 1
ATOM 809 O O . ASN A 1 104 ? -3.565 -3.631 16.644 1.00 94.31 104 ASN A O 1
ATOM 813 N N . MET A 1 105 ? -3.886 -3.186 14.475 1.00 95.25 105 MET A N 1
ATOM 814 C CA . MET A 1 105 ? -2.818 -2.188 14.396 1.00 95.25 105 MET A CA 1
ATOM 815 C C . MET A 1 105 ? -3.135 -0.974 15.280 1.00 95.25 105 MET A C 1
ATOM 817 O O . MET A 1 105 ? -2.278 -0.559 16.067 1.00 95.25 105 MET A O 1
ATOM 821 N N . ILE A 1 106 ? -4.351 -0.427 15.186 1.00 95.88 106 ILE A N 1
ATOM 822 C CA . ILE A 1 106 ? -4.790 0.713 16.002 1.00 95.88 106 ILE A CA 1
ATOM 823 C C . ILE A 1 106 ? -4.775 0.340 17.483 1.00 95.88 106 ILE A C 1
ATOM 825 O O . ILE A 1 106 ? -4.218 1.083 18.286 1.00 95.88 106 ILE A O 1
ATOM 829 N N . TYR A 1 107 ? -5.288 -0.836 17.847 1.00 96.00 107 TYR A N 1
ATOM 830 C CA . TYR A 1 107 ? -5.250 -1.356 19.212 1.00 96.00 107 TYR A CA 1
ATOM 831 C C . TYR A 1 107 ? -3.830 -1.407 19.779 1.00 96.00 107 TYR A C 1
ATOM 833 O O . TYR A 1 107 ? -3.595 -0.920 20.883 1.00 96.00 107 TYR A O 1
ATOM 841 N N . LYS A 1 108 ? -2.869 -1.945 19.019 1.00 95.38 108 LYS A N 1
ATOM 842 C CA . LYS A 1 108 ? -1.475 -2.063 19.470 1.00 95.38 108 LYS A CA 1
ATOM 843 C C . LYS A 1 108 ? -0.786 -0.713 19.654 1.00 95.38 108 LYS A C 1
ATOM 845 O O . LYS A 1 108 ? 0.000 -0.568 20.585 1.00 95.38 108 LYS A O 1
ATOM 850 N N . LYS A 1 109 ? -1.045 0.258 18.772 1.00 94.94 109 LYS A N 1
ATOM 851 C CA . LYS A 1 109 ? -0.391 1.578 18.820 1.00 94.94 109 LYS A CA 1
ATOM 852 C C . LYS A 1 109 ? -1.101 2.561 19.755 1.00 94.94 109 LYS A C 1
ATOM 854 O O . LYS A 1 109 ? -0.440 3.361 20.406 1.00 94.94 109 LYS A O 1
ATOM 859 N N . ASN A 1 110 ? -2.430 2.516 19.825 1.00 94.88 110 ASN A N 1
ATOM 860 C CA . ASN A 1 110 ? -3.242 3.409 20.645 1.00 94.88 110 ASN A CA 1
ATOM 861 C C . ASN A 1 110 ? -4.483 2.688 21.220 1.00 94.88 110 ASN A C 1
ATOM 863 O O . ASN A 1 110 ? -5.597 2.838 20.707 1.00 94.88 110 ASN A O 1
ATOM 867 N N . PRO A 1 111 ? -4.326 1.956 22.342 1.00 96.38 111 PRO A N 1
ATOM 868 C CA . PRO A 1 111 ? -5.427 1.230 22.977 1.00 96.38 111 PRO A CA 1
ATOM 869 C C . PRO A 1 111 ? -6.601 2.124 23.401 1.00 96.38 111 PRO A C 1
ATOM 871 O O . PRO A 1 111 ? -7.749 1.681 23.396 1.00 96.38 111 PRO A O 1
ATOM 874 N N . LYS A 1 112 ? -6.330 3.386 23.769 1.00 96.31 112 LYS A N 1
ATOM 875 C CA . LYS A 1 112 ? -7.366 4.348 24.180 1.00 96.31 112 LYS A CA 1
ATOM 876 C C . LYS A 1 112 ? -8.248 4.752 23.005 1.00 96.31 112 LYS A C 1
ATOM 878 O O . LYS A 1 112 ? -9.465 4.778 23.151 1.00 96.31 112 LYS A O 1
ATOM 883 N N . LEU A 1 113 ? -7.636 5.042 21.858 1.00 94.56 113 LEU A N 1
ATOM 884 C CA . LEU A 1 113 ? -8.364 5.314 20.623 1.00 94.56 113 LEU A CA 1
ATOM 885 C C . LEU A 1 113 ? -9.169 4.084 20.200 1.00 94.56 113 LEU A C 1
ATOM 887 O O . LEU A 1 113 ? -10.359 4.198 19.931 1.00 94.56 113 LEU A O 1
ATOM 891 N N . TRP A 1 114 ? -8.562 2.895 20.235 1.00 96.38 114 TRP A N 1
ATOM 892 C CA . TRP A 1 114 ? -9.275 1.659 19.914 1.00 96.38 114 TRP A CA 1
ATOM 893 C C . TRP A 1 114 ? -10.522 1.448 20.777 1.00 96.38 114 TRP A C 1
ATOM 895 O O . TRP A 1 114 ? -11.561 1.090 20.241 1.00 96.38 114 TRP A O 1
ATOM 905 N N . ALA A 1 115 ? -10.469 1.738 22.081 1.00 96.69 115 ALA A N 1
ATOM 906 C CA . ALA A 1 115 ? -11.638 1.629 22.957 1.00 96.69 115 ALA A CA 1
ATOM 907 C C . ALA A 1 115 ? -12.819 2.530 22.534 1.00 96.69 115 ALA A C 1
ATOM 909 O O . ALA A 1 115 ? -13.965 2.220 22.849 1.00 96.69 115 ALA A O 1
ATOM 910 N N . GLN A 1 116 ? -12.557 3.629 21.817 1.00 94.75 116 GLN A N 1
ATOM 911 C CA . GLN A 1 116 ? -13.591 4.522 21.277 1.00 94.75 116 GLN A CA 1
ATOM 912 C C . GLN A 1 116 ? -14.133 4.047 19.920 1.00 94.75 116 GLN A C 1
ATOM 914 O O . GLN A 1 116 ? -15.277 4.341 19.569 1.00 94.75 116 GLN A O 1
ATOM 919 N N . LEU A 1 117 ? -13.309 3.342 19.143 1.00 93.88 117 LEU A N 1
ATOM 920 C CA . LEU A 1 117 ? -13.637 2.893 17.789 1.00 93.88 117 LEU A CA 1
ATOM 921 C C . LEU A 1 117 ? -14.273 1.507 17.775 1.00 93.88 117 LEU A C 1
ATOM 923 O O . LEU A 1 117 ? -15.216 1.286 17.023 1.00 93.88 117 LEU A O 1
ATOM 927 N N . SER A 1 118 ? -13.779 0.591 18.613 1.00 94.75 118 SER A N 1
ATOM 928 C CA . SER A 1 118 ? -14.150 -0.824 18.602 1.00 94.75 118 SER A CA 1
ATOM 929 C C . SER A 1 118 ? -15.657 -1.089 18.692 1.00 94.75 118 SER A C 1
ATOM 931 O O . SER A 1 118 ? -16.109 -1.977 17.972 1.00 94.75 118 SER A O 1
ATOM 933 N N . PRO A 1 119 ? -16.478 -0.317 19.443 1.00 96.12 119 PRO A N 1
ATOM 934 C CA . PRO A 1 119 ? -17.921 -0.565 19.496 1.00 96.12 119 PRO A CA 1
ATOM 935 C C . PRO A 1 119 ? -18.653 -0.288 18.175 1.00 96.12 119 PRO A C 1
ATOM 937 O O . PRO A 1 119 ? -19.776 -0.744 17.994 1.00 96.12 119 PRO A O 1
ATOM 940 N N . LYS A 1 120 ? -18.043 0.492 17.276 1.00 93.75 120 LYS A N 1
ATOM 941 C CA . LYS A 1 120 ? -18.601 0.905 15.979 1.00 93.75 120 LYS A CA 1
ATOM 942 C C . LYS A 1 120 ? -17.689 0.533 14.808 1.00 93.75 120 LYS A C 1
ATOM 944 O O . LYS A 1 120 ? -17.835 1.086 13.721 1.00 93.75 120 LYS A O 1
ATOM 949 N N . TRP A 1 121 ? -16.733 -0.371 15.023 1.00 92.81 121 TRP A N 1
ATOM 950 C CA . TRP A 1 121 ? -15.693 -0.672 14.041 1.00 92.81 121 TRP A CA 1
ATOM 951 C C . TRP A 1 121 ? -16.266 -1.197 12.726 1.00 92.81 121 TRP A C 1
ATOM 953 O O . TRP A 1 121 ? -15.887 -0.699 11.675 1.00 92.81 121 TRP A O 1
ATOM 963 N N . ASP A 1 122 ? -17.268 -2.073 12.788 1.00 89.81 122 ASP A N 1
ATOM 964 C CA . ASP A 1 122 ? -17.943 -2.634 11.608 1.00 89.81 122 ASP A CA 1
ATOM 965 C C . ASP A 1 122 ? -18.687 -1.580 10.764 1.00 89.81 122 ASP A C 1
ATOM 967 O O . ASP A 1 122 ? -19.070 -1.846 9.629 1.00 89.81 122 ASP A O 1
ATOM 971 N N . MET A 1 123 ? -18.925 -0.382 11.312 1.00 89.81 123 MET A N 1
ATOM 972 C CA . MET A 1 123 ? -19.485 0.756 10.571 1.00 89.81 123 MET A CA 1
ATOM 973 C C . MET A 1 123 ? -18.397 1.687 10.035 1.00 89.81 123 MET A C 1
ATOM 975 O O . MET A 1 123 ? -18.591 2.326 9.007 1.00 89.81 123 MET A O 1
ATOM 979 N N . LEU A 1 124 ? -17.274 1.800 10.748 1.00 90.00 124 LEU A N 1
ATOM 980 C CA . LEU A 1 124 ? -16.160 2.665 10.366 1.00 90.00 124 LEU A CA 1
ATOM 981 C C . LEU A 1 124 ? -15.283 2.026 9.294 1.00 90.00 124 LEU A C 1
ATOM 983 O O . LEU A 1 124 ? -14.829 2.730 8.401 1.00 90.00 124 LEU A O 1
ATOM 987 N N . PHE A 1 125 ? -15.052 0.714 9.386 1.00 90.38 125 PHE A N 1
ATOM 988 C CA . PHE A 1 125 ? -14.122 -0.010 8.526 1.00 90.38 125 PHE A CA 1
ATOM 989 C C . PHE A 1 125 ? -14.408 0.190 7.027 1.00 90.38 125 PHE A C 1
ATOM 991 O O . PHE A 1 125 ? -13.479 0.590 6.334 1.00 90.38 125 PHE A O 1
ATOM 998 N N . PRO A 1 126 ? -15.653 0.052 6.520 1.00 88.69 126 PRO A N 1
ATOM 999 C CA . PRO A 1 126 ? -15.946 0.269 5.097 1.00 88.69 126 PRO A CA 1
ATOM 1000 C C . PRO A 1 126 ? -15.745 1.701 4.591 1.00 88.69 126 PRO A C 1
ATOM 1002 O O . PRO A 1 126 ? -15.795 1.930 3.387 1.00 88.69 126 PRO A O 1
ATOM 1005 N N . ALA A 1 127 ? -15.617 2.671 5.499 1.00 88.56 127 ALA A N 1
ATOM 1006 C CA . ALA A 1 127 ? -15.463 4.087 5.185 1.00 88.56 127 ALA A CA 1
ATOM 1007 C C . ALA A 1 127 ? -14.060 4.616 5.525 1.00 88.56 127 ALA A C 1
ATOM 1009 O O . ALA A 1 127 ? -13.839 5.826 5.470 1.00 88.56 127 ALA A O 1
ATOM 1010 N N . LEU A 1 128 ? -13.123 3.743 5.915 1.00 91.12 128 LEU A N 1
ATOM 1011 C CA . LEU A 1 128 ? -11.753 4.149 6.201 1.00 91.12 128 LEU A CA 1
ATOM 1012 C C . LEU A 1 128 ? -11.081 4.657 4.928 1.00 91.12 128 LEU A C 1
ATOM 1014 O O . LEU A 1 128 ? -11.106 4.014 3.883 1.00 91.12 128 LEU A O 1
ATOM 1018 N N . GLN A 1 129 ? -10.417 5.802 5.038 1.00 93.50 129 GLN A N 1
ATOM 1019 C CA . GLN A 1 129 ? -9.489 6.227 4.005 1.00 93.50 129 GLN A CA 1
ATOM 1020 C C . GLN A 1 129 ? -8.238 5.355 4.099 1.00 93.50 129 GLN A C 1
ATOM 1022 O O . GLN A 1 129 ? -7.600 5.283 5.154 1.00 93.50 129 GLN A O 1
ATOM 1027 N N . VAL A 1 130 ? -7.890 4.705 2.991 1.00 94.81 130 VAL A N 1
ATOM 1028 C CA . VAL A 1 130 ? -6.673 3.906 2.876 1.00 94.81 130 VAL A CA 1
ATOM 1029 C C . VAL A 1 130 ? -5.794 4.482 1.778 1.00 94.81 130 VAL A C 1
ATOM 1031 O O . VAL A 1 130 ? -6.217 4.598 0.631 1.00 94.81 130 VAL A O 1
ATOM 1034 N N . GLU A 1 131 ? -4.568 4.834 2.144 1.00 96.56 131 GLU A N 1
ATOM 1035 C CA . GLU A 1 131 ? -3.537 5.337 1.244 1.00 96.56 131 GLU A CA 1
ATOM 1036 C C . GLU A 1 131 ? -2.481 4.256 1.037 1.00 96.56 131 GLU A C 1
ATOM 1038 O O . GLU A 1 131 ? -1.940 3.696 1.998 1.00 96.56 131 GLU A O 1
ATOM 1043 N N . VAL A 1 132 ? -2.200 3.946 -0.227 1.00 96.56 132 VAL A N 1
ATOM 1044 C CA . VAL A 1 132 ? -1.230 2.925 -0.616 1.00 96.56 132 VAL A CA 1
ATOM 1045 C C . VAL A 1 132 ? -0.073 3.598 -1.338 1.00 96.56 132 VAL A C 1
ATOM 1047 O O . VAL A 1 132 ? -0.271 4.341 -2.289 1.00 96.56 132 VAL A O 1
ATOM 1050 N N . GLU A 1 133 ? 1.141 3.307 -0.889 1.00 97.81 133 GLU A N 1
ATOM 1051 C CA . GLU A 1 133 ? 2.382 3.717 -1.541 1.00 97.81 133 GLU A CA 1
ATOM 1052 C C . GLU A 1 133 ? 3.228 2.464 -1.757 1.00 97.81 133 GLU A C 1
ATOM 1054 O O . GLU A 1 133 ? 3.532 1.726 -0.812 1.00 97.81 133 GLU A O 1
ATOM 1059 N N . SER A 1 134 ? 3.620 2.199 -2.996 1.00 96.38 134 SER A N 1
ATOM 1060 C CA . SER A 1 134 ? 4.474 1.065 -3.322 1.00 96.38 134 SER A CA 1
ATOM 1061 C C . SER A 1 134 ? 5.779 1.518 -3.934 1.00 96.38 134 SER A C 1
ATOM 1063 O O . SER A 1 134 ? 5.846 2.387 -4.795 1.00 96.38 134 SER A O 1
ATOM 1065 N N . LYS A 1 135 ? 6.847 0.847 -3.521 1.00 97.25 135 LYS A N 1
ATOM 1066 C CA . LYS A 1 135 ? 8.150 0.939 -4.153 1.00 97.25 135 LYS A CA 1
ATOM 1067 C C . LYS A 1 135 ? 8.539 -0.431 -4.675 1.00 97.25 135 LYS A C 1
ATOM 1069 O O . LYS A 1 135 ? 8.567 -1.402 -3.917 1.00 97.25 135 LYS A O 1
ATOM 1074 N N . VAL A 1 136 ? 8.893 -0.488 -5.952 1.00 95.12 136 VAL A N 1
ATOM 1075 C CA . VAL A 1 136 ? 9.470 -1.673 -6.586 1.00 95.12 136 VAL A CA 1
ATOM 1076 C C . VAL A 1 136 ? 10.916 -1.367 -6.953 1.00 95.12 136 VAL A C 1
ATOM 1078 O O . VAL A 1 136 ? 11.204 -0.283 -7.451 1.00 95.12 136 VAL A O 1
ATOM 1081 N N . THR A 1 137 ? 11.818 -2.301 -6.664 1.00 94.69 137 THR A N 1
ATOM 1082 C CA . THR A 1 137 ? 13.231 -2.220 -7.049 1.00 94.69 137 THR A CA 1
ATOM 1083 C C . THR A 1 137 ? 13.587 -3.457 -7.859 1.00 94.69 137 THR A C 1
ATOM 1085 O O . THR A 1 137 ? 13.419 -4.576 -7.372 1.00 94.69 137 THR A O 1
ATOM 1088 N N . ILE A 1 138 ? 14.081 -3.277 -9.083 1.00 91.25 138 ILE A N 1
ATOM 1089 C CA . ILE A 1 138 ? 14.570 -4.389 -9.903 1.00 91.25 138 ILE A CA 1
ATOM 1090 C C . ILE A 1 138 ? 16.008 -4.686 -9.472 1.00 91.25 138 ILE A C 1
ATOM 1092 O O . ILE A 1 138 ? 16.906 -3.856 -9.618 1.00 91.25 138 ILE A O 1
ATOM 1096 N N . ILE A 1 139 ? 16.240 -5.879 -8.930 1.00 88.69 139 ILE A N 1
ATOM 1097 C CA . ILE A 1 139 ? 17.563 -6.345 -8.518 1.00 88.69 139 ILE A CA 1
ATOM 1098 C C . ILE A 1 139 ? 18.128 -7.318 -9.554 1.00 88.69 139 ILE A C 1
ATOM 1100 O O . ILE A 1 139 ? 17.431 -8.180 -10.087 1.00 88.69 139 ILE A O 1
ATOM 1104 N N . ASN A 1 140 ? 19.418 -7.173 -9.851 1.00 73.25 140 ASN A N 1
ATOM 1105 C CA . ASN A 1 140 ? 20.113 -8.081 -10.756 1.00 73.25 140 ASN A CA 1
ATOM 1106 C C . ASN A 1 140 ? 20.383 -9.421 -10.049 1.00 73.25 140 ASN A C 1
ATOM 1108 O O . ASN A 1 140 ? 20.739 -9.426 -8.868 1.00 73.25 140 ASN A O 1
ATOM 1112 N N . SER A 1 141 ? 20.275 -10.541 -10.764 1.00 59.94 141 SER A N 1
ATOM 1113 C CA . SER A 1 141 ? 20.439 -11.892 -10.200 1.00 59.94 141 SER A CA 1
ATOM 1114 C C . SER A 1 141 ? 21.804 -12.101 -9.527 1.00 59.94 141 SER A C 1
ATOM 1116 O O . SER A 1 141 ? 21.896 -12.777 -8.506 1.00 59.94 141 SER A O 1
ATOM 1118 N N . VAL A 1 142 ? 22.848 -11.426 -10.020 1.00 51.38 142 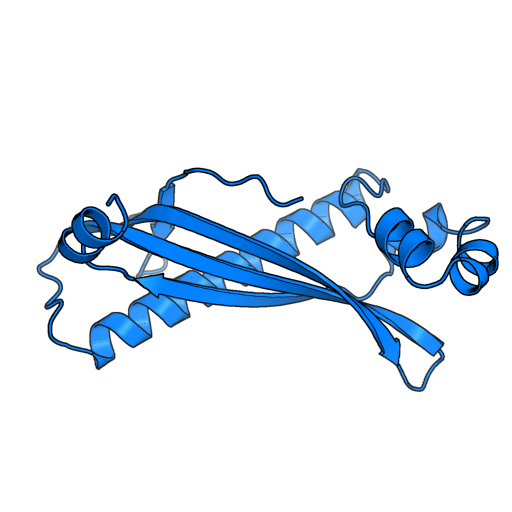VAL A N 1
ATOM 1119 C CA . VAL A 1 142 ? 24.214 -11.464 -9.463 1.00 51.38 142 VAL A CA 1
ATOM 1120 C C . VAL A 1 142 ? 24.299 -10.897 -8.032 1.00 51.38 142 VAL A C 1
ATOM 1122 O O . VAL A 1 142 ? 25.132 -11.338 -7.247 1.00 51.38 142 VAL A O 1
ATOM 1125 N N . MET A 1 143 ? 23.427 -9.955 -7.641 1.00 44.00 143 MET A N 1
ATOM 1126 C CA . MET A 1 143 ? 23.430 -9.385 -6.278 1.00 44.00 143 MET A CA 1
ATOM 1127 C C . MET A 1 143 ? 22.837 -10.320 -5.213 1.00 44.00 143 MET A C 1
ATOM 1129 O O . MET A 1 143 ? 22.936 -10.032 -4.019 1.00 44.00 143 MET A O 1
ATOM 1133 N N . ILE A 1 144 ? 22.208 -11.424 -5.618 1.00 50.91 144 ILE A N 1
ATOM 1134 C CA . ILE A 1 144 ? 21.551 -12.359 -4.698 1.00 50.91 144 ILE A CA 1
ATOM 1135 C C . ILE A 1 144 ? 22.572 -13.330 -4.095 1.00 50.91 144 ILE A C 1
ATOM 1137 O O . ILE A 1 144 ? 22.470 -13.659 -2.915 1.00 50.91 144 ILE A O 1
ATOM 1141 N N . GLU A 1 145 ? 23.617 -13.698 -4.845 1.00 40.34 145 GLU A N 1
ATOM 1142 C CA . GLU A 1 145 ? 24.693 -14.571 -4.350 1.00 40.34 145 GLU A CA 1
ATOM 1143 C C . GLU A 1 145 ? 25.518 -13.917 -3.228 1.00 40.34 145 GLU A C 1
ATOM 1145 O O . GLU A 1 145 ? 26.011 -14.605 -2.342 1.00 40.34 145 GLU A O 1
ATOM 1150 N N . THR A 1 146 ? 25.610 -12.583 -3.184 1.00 41.84 146 THR A N 1
ATOM 1151 C CA . THR A 1 146 ? 26.437 -11.864 -2.192 1.00 41.84 146 THR A CA 1
ATOM 1152 C C . THR A 1 146 ? 25.764 -11.654 -0.833 1.00 41.84 146 THR A C 1
ATOM 1154 O O . THR A 1 146 ? 26.397 -11.145 0.088 1.00 41.84 146 THR A O 1
ATOM 1157 N N . ARG A 1 147 ? 24.479 -12.003 -0.686 1.00 43.03 147 ARG A N 1
ATOM 1158 C CA . ARG A 1 147 ? 23.736 -11.892 0.586 1.00 43.03 147 ARG A CA 1
ATOM 1159 C C . ARG A 1 147 ? 23.518 -13.242 1.282 1.00 43.03 147 ARG A C 1
ATOM 1161 O O . ARG A 1 147 ? 22.788 -13.292 2.270 1.00 43.03 147 ARG A O 1
ATOM 1168 N N . GLY A 1 148 ? 24.127 -14.308 0.759 1.00 45.28 148 GLY A N 1
ATOM 1169 C CA . GLY A 1 148 ? 24.037 -15.677 1.274 1.00 45.28 148 GLY A CA 1
ATOM 1170 C C . GLY A 1 148 ? 25.226 -16.154 2.118 1.00 45.28 148 GLY A C 1
ATOM 1171 O O . GLY A 1 148 ? 25.263 -17.343 2.427 1.00 45.28 148 GLY A O 1
ATOM 1172 N N . GLU A 1 149 ? 26.167 -15.274 2.487 1.00 33.97 149 GLU A N 1
ATOM 1173 C CA . GLU A 1 149 ? 27.320 -15.581 3.361 1.00 33.97 149 GLU A CA 1
ATOM 1174 C C . GLU A 1 149 ? 27.264 -14.844 4.706 1.00 33.97 149 GLU A C 1
ATOM 1176 O O . GLU A 1 149 ? 26.901 -13.643 4.722 1.00 33.97 149 GLU A O 1
#

Foldseek 3Di:
DADPCWDWQFADPDPDPDSQWIWIWNHKDWDWDWDADPVRAIEIEIEMETETETDGHPDDDPPPPPVSQVVVQVRSFVVVQVVVVVVLLCCLPPPLDPPVCNLVNCCVVPVPVSVVCVVPVSVRSSVHHYHYGYTYHHDYPVVVVVVPD

InterPro domains:
  IPR008844 Spore germination GerAC-like [PTHR35789] (1-141)
  IPR038501 Spore germination GerAC, C-terminal domain superfamily [G3DSA:3.30.300.210] (1-144)
  IPR046953 Spore germination GerAC-like, C-terminal [PF05504] (2-141)